Protein AF-G8PGK2-F1 (afdb_monomer_lite)

Secondary structure (DSSP, 8-state):
--TTSS--EEEEEE-SS-EEEEEESSTTSPPSEEEEE-GGGTTTT-SEEEEETTS-EEEEES-HHHHHGGGGGG-------

pLDDT: mean 81.81, std 19.11, range [34.47, 98.38]

Structure (mmCIF, N/CA/C/O backbone):
data_AF-G8PGK2-F1
#
_entry.id   AF-G8PGK2-F1
#
loop_
_atom_site.group_PDB
_atom_site.id
_atom_site.type_symbol
_atom_site.label_atom_id
_atom_site.label_alt_id
_atom_site.label_comp_id
_atom_site.label_asym_id
_atom_site.label_entity_id
_atom_site.label_seq_id
_atom_site.pdbx_PDB_ins_code
_atom_site.Cartn_x
_atom_site.Cartn_y
_atom_site.Cartn_z
_atom_site.occupancy
_atom_site.B_iso_or_equiv
_atom_site.auth_seq_id
_atom_site.auth_comp_id
_atom_site.auth_asym_id
_atom_site.auth_atom_id
_atom_site.pdbx_PDB_model_num
ATOM 1 N N . MET A 1 1 ? 1.719 5.879 -14.058 1.00 56.16 1 MET A N 1
ATOM 2 C CA . MET A 1 1 ? 1.653 4.922 -12.934 1.00 56.16 1 MET A CA 1
ATOM 3 C C . MET A 1 1 ? 1.366 3.503 -13.406 1.00 56.16 1 MET A C 1
ATOM 5 O O . MET A 1 1 ? 2.240 2.684 -13.206 1.00 56.16 1 MET A O 1
ATOM 9 N N . VAL A 1 2 ? 0.262 3.199 -14.105 1.00 45.44 2 VAL A N 1
ATOM 10 C CA . VAL A 1 2 ? 0.090 1.884 -14.785 1.00 45.44 2 VAL A CA 1
ATOM 11 C C . VAL A 1 2 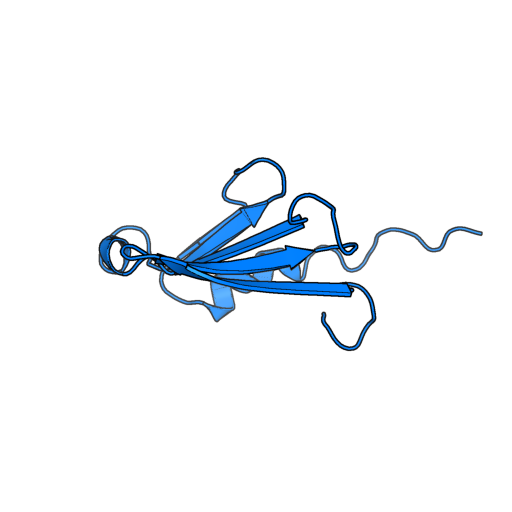? 0.329 2.003 -16.298 1.00 45.44 2 VAL A C 1
ATOM 13 O O . VAL A 1 2 ? 1.159 1.301 -16.858 1.00 45.44 2 VAL A O 1
ATOM 16 N N . ALA A 1 3 ? -0.274 3.004 -16.946 1.00 38.75 3 ALA A N 1
ATOM 17 C CA . ALA A 1 3 ? -0.141 3.235 -18.391 1.00 38.75 3 ALA A CA 1
ATOM 18 C C . ALA A 1 3 ? 1.235 3.771 -18.854 1.00 38.75 3 ALA A C 1
ATOM 20 O O . ALA A 1 3 ? 1.493 3.840 -20.047 1.00 38.75 3 ALA A O 1
ATOM 21 N N . SER A 1 4 ? 2.129 4.145 -17.930 1.00 52.72 4 SER A N 1
ATOM 22 C CA . SER A 1 4 ? 3.489 4.622 -18.245 1.00 52.72 4 SER A CA 1
ATOM 23 C C . SER A 1 4 ? 4.556 3.519 -18.188 1.00 52.72 4 SER A C 1
ATOM 25 O O . SER A 1 4 ? 5.741 3.821 -18.257 1.00 52.72 4 SER A O 1
ATOM 27 N N . GLY A 1 5 ? 4.162 2.250 -18.003 1.00 52.97 5 GLY A N 1
ATOM 28 C CA . GLY A 1 5 ? 5.082 1.101 -17.984 1.00 52.97 5 GLY A CA 1
ATOM 29 C C . GLY A 1 5 ? 5.944 0.953 -16.721 1.00 52.97 5 GLY A C 1
ATOM 30 O O . GLY A 1 5 ? 6.775 0.048 -16.651 1.00 52.97 5 GLY A O 1
ATOM 31 N N . GLU A 1 6 ? 5.758 1.815 -15.717 1.00 58.09 6 GLU A N 1
ATOM 32 C CA . GLU A 1 6 ? 6.504 1.759 -14.450 1.00 58.09 6 GLU A CA 1
ATOM 33 C C . GLU A 1 6 ? 6.049 0.609 -13.544 1.00 58.09 6 GLU A C 1
ATOM 35 O O . GLU A 1 6 ? 6.872 0.015 -12.846 1.00 58.09 6 GLU A O 1
ATOM 40 N N . TRP A 1 7 ? 4.751 0.296 -13.537 1.00 66.75 7 TRP A N 1
ATOM 41 C CA . TRP A 1 7 ? 4.173 -0.803 -12.764 1.00 66.75 7 TRP A CA 1
ATOM 42 C C . TRP A 1 7 ? 3.715 -1.867 -13.747 1.00 66.75 7 TRP A C 1
ATOM 44 O O . TRP A 1 7 ? 2.814 -1.627 -14.549 1.00 66.75 7 TRP A O 1
ATOM 54 N N . ARG A 1 8 ? 4.398 -3.009 -13.730 1.00 67.62 8 ARG A N 1
ATOM 55 C CA . ARG A 1 8 ? 4.200 -4.063 -14.733 1.00 67.62 8 ARG A CA 1
ATOM 56 C C . ARG A 1 8 ? 3.178 -5.102 -14.307 1.00 67.62 8 ARG A C 1
ATOM 58 O O . ARG A 1 8 ? 2.638 -5.782 -15.166 1.00 67.62 8 ARG A O 1
ATOM 65 N N . ASP A 1 9 ? 2.933 -5.213 -13.006 1.00 75.62 9 ASP A N 1
ATOM 66 C CA . ASP A 1 9 ? 2.015 -6.194 -12.448 1.00 75.62 9 ASP A CA 1
ATOM 67 C C . ASP A 1 9 ? 1.411 -5.682 -11.131 1.00 75.62 9 ASP A C 1
ATOM 69 O O . ASP A 1 9 ? 1.995 -4.821 -10.450 1.00 75.62 9 ASP A O 1
ATOM 73 N N . TYR A 1 10 ? 0.238 -6.201 -10.778 1.00 84.56 10 TYR A N 1
ATOM 74 C CA . TYR A 1 10 ? -0.449 -5.899 -9.528 1.00 84.56 10 TYR A CA 1
ATOM 75 C C . TYR A 1 10 ? -1.251 -7.097 -9.019 1.00 84.56 10 TYR A C 1
ATOM 77 O O . TYR A 1 10 ? -1.761 -7.906 -9.787 1.00 84.56 10 TYR A O 1
ATOM 85 N N . ALA A 1 11 ? -1.415 -7.172 -7.700 1.00 86.38 11 ALA A N 1
ATOM 86 C CA . ALA A 1 11 ? -2.282 -8.156 -7.060 1.00 86.38 11 ALA A CA 1
ATOM 87 C C . ALA A 1 11 ? -3.217 -7.473 -6.062 1.00 86.38 11 ALA A C 1
ATOM 89 O O . ALA A 1 11 ? -2.815 -6.553 -5.344 1.00 86.38 11 ALA A O 1
ATOM 90 N N . ILE A 1 12 ? -4.461 -7.947 -5.999 1.00 89.31 12 ILE A N 1
ATOM 91 C CA . ILE A 1 12 ? -5.463 -7.479 -5.041 1.00 89.31 12 ILE A CA 1
ATOM 92 C C . ILE A 1 12 ? -5.760 -8.612 -4.066 1.00 89.31 12 ILE A C 1
ATOM 94 O O . ILE 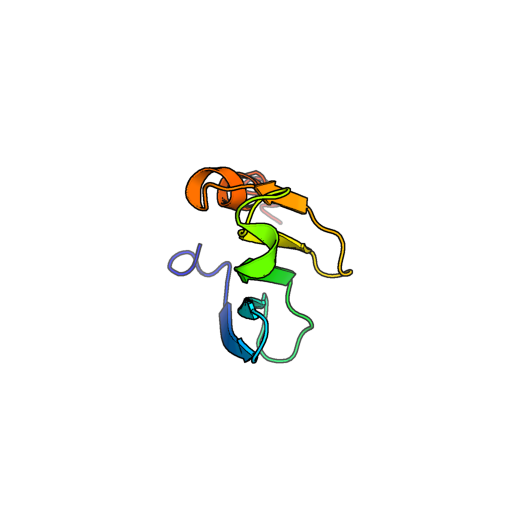A 1 12 ? -6.232 -9.675 -4.459 1.00 89.31 12 ILE A O 1
ATOM 98 N N . GLY A 1 13 ? -5.482 -8.374 -2.789 1.00 88.50 13 GLY A N 1
ATOM 99 C CA . GLY A 1 13 ? -5.797 -9.283 -1.697 1.00 88.50 13 GLY A CA 1
ATOM 100 C C . GLY A 1 13 ? -6.918 -8.723 -0.832 1.00 88.50 13 GLY A C 1
ATOM 101 O O . GLY A 1 13 ? -6.856 -7.574 -0.396 1.00 88.50 13 GLY A O 1
ATOM 102 N N . HIS A 1 14 ? -7.915 -9.551 -0.536 1.00 83.81 14 HIS A N 1
ATOM 103 C CA . HIS A 1 14 ? -8.966 -9.248 0.432 1.00 83.81 14 HIS A CA 1
ATOM 104 C C . HIS A 1 14 ? -8.791 -10.186 1.624 1.00 83.81 14 HIS A C 1
ATOM 106 O O . HIS A 1 14 ? -9.266 -11.318 1.607 1.00 83.81 14 HIS A O 1
ATOM 112 N N . GLY A 1 15 ? -8.038 -9.745 2.631 1.00 83.94 15 GLY A N 1
ATOM 113 C CA . GLY A 1 15 ? -7.946 -10.462 3.898 1.00 83.94 15 GLY A CA 1
ATOM 114 C C . GLY A 1 15 ? -9.114 -10.102 4.813 1.00 83.94 15 GLY A C 1
ATOM 115 O O . GLY A 1 15 ? -9.747 -9.062 4.639 1.00 83.94 15 GLY A O 1
ATOM 116 N N . THR A 1 16 ? -9.354 -10.924 5.835 1.00 84.38 16 THR A N 1
ATOM 117 C CA . THR A 1 16 ? -10.407 -10.700 6.844 1.00 84.38 16 THR A CA 1
ATOM 118 C C . THR A 1 16 ? -10.289 -9.336 7.532 1.00 84.38 16 THR A C 1
ATOM 120 O O . THR A 1 16 ? -11.294 -8.714 7.861 1.00 84.38 16 THR A O 1
ATOM 123 N N . ASP A 1 17 ? -9.060 -8.850 7.726 1.00 89.50 17 ASP A N 1
ATOM 124 C CA . ASP A 1 17 ? -8.793 -7.606 8.454 1.00 89.50 17 ASP A CA 1
ATOM 125 C C .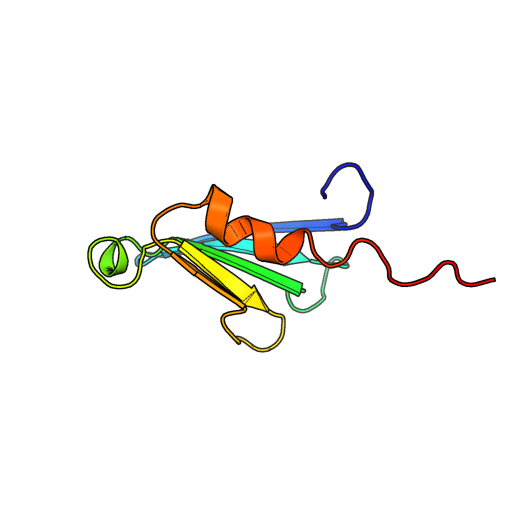 ASP A 1 17 ? -8.575 -6.387 7.556 1.00 89.50 17 ASP A C 1
ATOM 127 O O . ASP A 1 17 ? -8.832 -5.257 7.971 1.00 89.50 17 ASP A O 1
ATOM 131 N N . LYS A 1 18 ? -8.056 -6.593 6.342 1.00 93.88 18 LYS A N 1
ATOM 132 C CA . LYS A 1 18 ? -7.634 -5.502 5.463 1.00 93.88 18 LYS A CA 1
ATOM 133 C C . LYS A 1 18 ? -7.635 -5.891 3.993 1.00 93.88 18 LYS A C 1
ATOM 135 O O . LYS A 1 18 ? -7.345 -7.031 3.629 1.00 93.88 18 LYS A O 1
ATOM 140 N N . ALA A 1 19 ? -7.880 -4.891 3.153 1.00 96.06 19 ALA A N 1
ATOM 141 C CA . ALA A 1 19 ? -7.665 -4.978 1.715 1.00 96.06 19 ALA A CA 1
ATOM 142 C C . ALA A 1 19 ? -6.252 -4.496 1.369 1.00 96.06 19 ALA A C 1
ATOM 144 O O . ALA A 1 19 ? -5.766 -3.521 1.948 1.00 96.06 19 ALA A O 1
ATOM 145 N N . ILE A 1 20 ? -5.599 -5.175 0.429 1.00 95.75 20 ILE A N 1
ATOM 146 C CA . ILE A 1 20 ? -4.223 -4.909 0.010 1.00 95.75 20 ILE A CA 1
ATOM 147 C C . ILE A 1 20 ? -4.180 -4.823 -1.512 1.00 95.75 20 ILE A C 1
ATOM 149 O O . ILE A 1 20 ? -4.630 -5.730 -2.203 1.00 95.75 20 ILE A O 1
ATOM 153 N N . PHE A 1 21 ? -3.577 -3.758 -2.025 1.00 94.25 21 PHE A N 1
ATOM 154 C CA . PHE A 1 21 ? -3.190 -3.613 -3.421 1.00 94.25 21 PHE A CA 1
ATOM 155 C C . PHE A 1 21 ? -1.662 -3.629 -3.500 1.00 94.25 21 PHE A C 1
ATOM 157 O O . PHE A 1 21 ? -0.999 -2.694 -3.044 1.00 94.25 21 PHE A O 1
ATOM 164 N N . ALA A 1 22 ? -1.095 -4.713 -4.018 1.00 91.31 22 ALA A N 1
ATOM 165 C CA . ALA A 1 22 ? 0.342 -4.894 -4.166 1.00 91.31 22 ALA A CA 1
ATOM 166 C C . ALA A 1 22 ? 0.786 -4.478 -5.572 1.00 91.31 22 ALA A C 1
ATOM 168 O O . ALA A 1 22 ? 0.177 -4.882 -6.558 1.00 91.31 22 ALA A O 1
ATOM 169 N N . ILE A 1 23 ? 1.844 -3.674 -5.648 1.00 89.56 23 ILE A N 1
ATOM 170 C CA . ILE A 1 23 ? 2.404 -3.121 -6.884 1.00 89.56 23 ILE A CA 1
ATOM 171 C C . ILE A 1 23 ? 3.775 -3.745 -7.113 1.00 89.56 23 ILE A C 1
ATOM 173 O O . ILE A 1 23 ? 4.651 -3.639 -6.249 1.00 89.56 23 ILE A O 1
ATOM 177 N N . PHE A 1 24 ? 3.988 -4.327 -8.289 1.00 84.12 24 PHE A N 1
ATOM 178 C CA . PHE A 1 24 ? 5.234 -5.001 -8.643 1.00 84.12 24 PHE A CA 1
ATOM 179 C C . PHE A 1 24 ? 5.954 -4.282 -9.788 1.00 84.12 24 PHE A C 1
ATOM 181 O O . PHE A 1 24 ? 5.343 -3.765 -10.729 1.00 84.12 24 PHE A O 1
ATOM 188 N N . ARG A 1 25 ? 7.290 -4.271 -9.718 1.00 77.38 25 ARG A N 1
ATOM 189 C CA . ARG A 1 25 ? 8.144 -3.762 -10.802 1.00 77.38 25 ARG A CA 1
ATOM 190 C C . ARG A 1 25 ? 8.283 -4.791 -11.931 1.00 77.38 25 ARG A C 1
ATOM 192 O O . ARG A 1 25 ? 8.374 -4.398 -13.092 1.00 77.38 25 ARG A O 1
ATOM 199 N N . ARG A 1 26 ? 8.284 -6.087 -11.601 1.00 75.56 26 ARG A N 1
ATOM 200 C CA . ARG A 1 26 ? 8.272 -7.238 -12.520 1.00 75.56 26 ARG A CA 1
ATOM 201 C C . ARG A 1 26 ? 7.465 -8.382 -11.896 1.00 75.56 26 ARG A C 1
ATOM 203 O O . ARG A 1 26 ? 7.434 -8.498 -10.671 1.00 75.56 26 ARG A O 1
ATOM 210 N N . SER A 1 27 ? 6.840 -9.220 -12.723 1.00 56.34 27 SER A N 1
ATOM 211 C CA . SER A 1 27 ? 6.184 -10.451 -12.269 1.00 56.34 27 SER A CA 1
ATOM 212 C C . SER A 1 27 ? 7.232 -11.366 -11.611 1.00 56.34 27 SER A C 1
ATOM 214 O O . SER A 1 27 ? 8.306 -11.556 -12.182 1.00 56.34 27 SER A O 1
ATOM 216 N N . SER A 1 28 ? 6.935 -11.873 -10.407 1.00 59.94 28 SER A N 1
ATOM 217 C CA . SER A 1 28 ? 7.794 -12.723 -9.541 1.00 59.94 28 SER A CA 1
ATOM 218 C C . SER A 1 28 ? 8.765 -12.031 -8.563 1.00 59.94 28 SER A C 1
ATOM 220 O O . SER A 1 28 ? 9.495 -12.725 -7.857 1.00 59.94 28 SER A O 1
ATOM 222 N N . GLU A 1 29 ? 8.774 -10.700 -8.447 1.00 69.25 29 GLU A N 1
ATOM 223 C CA . GLU A 1 29 ? 9.556 -9.990 -7.412 1.00 69.25 29 GLU A CA 1
ATOM 224 C C . GLU A 1 29 ? 8.733 -9.712 -6.137 1.00 69.25 29 GLU A C 1
ATOM 226 O O . GLU A 1 29 ? 7.503 -9.781 -6.139 1.00 69.25 29 GLU A O 1
ATOM 231 N N . MET A 1 30 ? 9.395 -9.349 -5.028 1.00 77.75 30 MET A N 1
ATOM 232 C CA . MET A 1 30 ? 8.687 -8.755 -3.885 1.00 77.75 30 MET A CA 1
ATOM 233 C C . MET A 1 30 ? 7.967 -7.463 -4.322 1.00 77.75 30 MET A C 1
ATOM 235 O O . MET A 1 30 ? 8.524 -6.698 -5.116 1.00 77.75 30 MET A O 1
ATOM 239 N N . PRO A 1 31 ? 6.761 -7.168 -3.793 1.00 82.62 31 PRO A N 1
ATOM 240 C CA . PRO A 1 31 ? 6.051 -5.949 -4.149 1.00 82.62 31 PRO A CA 1
ATOM 241 C C . PRO A 1 31 ? 6.890 -4.719 -3.804 1.00 82.62 31 PRO A C 1
ATOM 243 O O . PRO A 1 31 ? 7.360 -4.568 -2.674 1.00 82.62 31 PRO A O 1
ATOM 246 N N . LEU A 1 32 ? 7.027 -3.806 -4.764 1.00 87.88 32 LEU A N 1
ATOM 247 C CA . LEU A 1 32 ? 7.717 -2.534 -4.571 1.00 87.88 32 LEU A CA 1
ATOM 248 C C . LEU A 1 32 ? 6.959 -1.657 -3.567 1.00 87.88 32 LEU A C 1
ATOM 250 O O . LEU A 1 32 ? 7.565 -1.004 -2.713 1.00 87.88 32 LEU A O 1
ATOM 254 N N . TYR A 1 33 ? 5.629 -1.679 -3.676 1.00 92.19 33 TYR A N 1
ATOM 255 C CA . TYR A 1 33 ? 4.718 -0.996 -2.773 1.00 92.19 33 TYR A CA 1
ATOM 256 C C . TYR A 1 33 ? 3.503 -1.865 -2.461 1.00 92.19 33 TYR A C 1
ATOM 258 O O . TYR A 1 33 ? 3.059 -2.661 -3.289 1.00 92.19 33 TYR A O 1
ATOM 266 N N . ARG A 1 34 ? 2.917 -1.660 -1.284 1.00 94.25 34 ARG A N 1
ATOM 267 C CA . ARG A 1 34 ? 1.564 -2.118 -0.962 1.00 94.25 34 ARG A CA 1
ATOM 268 C C . ARG A 1 34 ? 0.736 -0.946 -0.475 1.00 94.25 34 ARG A C 1
ATOM 270 O O . ARG A 1 34 ? 1.174 -0.211 0.406 1.00 94.25 34 ARG A O 1
ATOM 277 N N . ILE A 1 35 ? -0.450 -0.780 -1.035 1.00 96.38 35 ILE A N 1
ATOM 278 C CA . ILE A 1 35 ? -1.472 0.115 -0.503 1.00 96.38 35 ILE A CA 1
ATOM 279 C C . ILE A 1 35 ? -2.408 -0.754 0.325 1.00 96.38 35 ILE A C 1
ATOM 281 O O . ILE A 1 35 ? -2.970 -1.716 -0.193 1.00 96.38 35 ILE A O 1
ATOM 285 N N . GLU A 1 36 ? -2.562 -0.444 1.605 1.00 97.06 36 GLU A N 1
ATOM 286 C CA . GLU A 1 36 ? -3.416 -1.216 2.507 1.00 97.06 36 GLU A CA 1
ATOM 287 C C . GLU A 1 36 ? -4.561 -0.343 3.028 1.00 97.06 36 GLU A C 1
ATOM 289 O O . GLU A 1 36 ? -4.371 0.846 3.305 1.00 97.06 36 GLU A O 1
ATOM 294 N N . LYS A 1 37 ? -5.746 -0.944 3.173 1.00 97.69 37 LYS A N 1
ATOM 295 C CA . LYS A 1 37 ? -6.906 -0.362 3.853 1.00 97.69 37 LYS A CA 1
ATOM 296 C C . LYS A 1 37 ? -7.296 -1.248 5.030 1.00 97.69 37 LYS A C 1
ATOM 298 O O . LYS A 1 37 ? -7.808 -2.345 4.820 1.00 97.69 37 LYS A O 1
ATOM 303 N N . ASP A 1 38 ? -7.105 -0.741 6.240 1.00 97.31 38 ASP A N 1
ATOM 304 C CA . ASP A 1 38 ? -7.491 -1.378 7.500 1.00 97.31 38 ASP A CA 1
ATOM 305 C C . ASP A 1 38 ? -8.640 -0.587 8.164 1.00 97.31 38 ASP A C 1
ATOM 307 O O . ASP A 1 38 ? -8.407 0.473 8.765 1.00 97.31 38 ASP A O 1
ATOM 311 N N . PRO A 1 39 ? -9.895 -1.068 8.071 1.00 96.25 39 PRO A N 1
ATOM 312 C CA . PRO A 1 39 ? -11.051 -0.406 8.672 1.00 96.25 39 PRO A CA 1
ATOM 313 C C . PRO A 1 39 ? -10.954 -0.232 10.194 1.00 96.25 39 PRO A C 1
ATOM 315 O O . PRO A 1 39 ? -11.511 0.732 10.727 1.00 96.25 39 PRO A O 1
ATOM 318 N N . LYS A 1 40 ? -10.215 -1.096 10.909 1.00 96.56 40 LYS A N 1
ATOM 319 C CA . LYS A 1 40 ? -10.058 -1.008 12.375 1.00 96.56 40 LYS A CA 1
ATOM 320 C C . LYS A 1 40 ? -9.284 0.246 12.795 1.00 96.56 40 LYS A C 1
ATOM 322 O O . LYS A 1 40 ? -9.412 0.706 13.932 1.00 96.56 40 LYS A O 1
ATOM 327 N N . LEU A 1 41 ? -8.507 0.826 11.878 1.00 97.19 41 LEU A N 1
ATOM 328 C CA . LEU A 1 41 ? -7.719 2.041 12.098 1.00 97.19 41 LEU A CA 1
ATOM 329 C C . LEU A 1 41 ? -8.401 3.319 11.589 1.00 97.19 41 LEU A C 1
ATOM 331 O O . LEU A 1 41 ? -7.869 4.411 11.800 1.00 97.19 41 LEU A O 1
ATOM 335 N N . ALA A 1 42 ? -9.592 3.223 10.985 1.00 96.56 42 ALA A N 1
ATOM 336 C CA . ALA A 1 42 ? -10.285 4.355 10.362 1.00 96.56 42 ALA A CA 1
ATOM 337 C C . ALA A 1 42 ? -10.541 5.535 11.312 1.00 96.56 42 ALA A C 1
ATOM 339 O O . ALA A 1 42 ? -10.423 6.684 10.896 1.00 96.56 42 ALA A O 1
ATOM 340 N N . ARG A 1 43 ? -10.846 5.252 12.586 1.00 95.81 43 ARG A N 1
ATOM 341 C CA . ARG A 1 43 ? -11.075 6.258 13.644 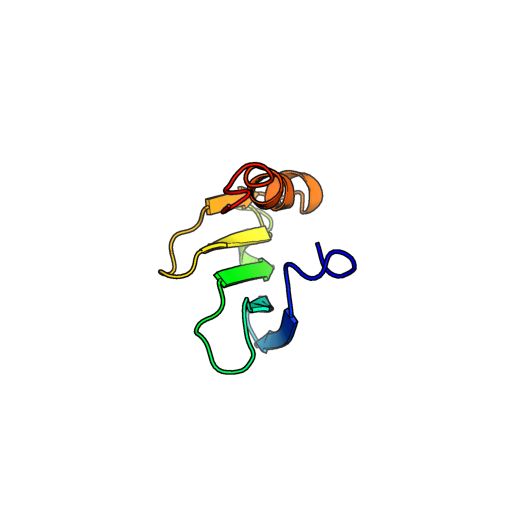1.00 95.81 43 ARG A CA 1
ATOM 342 C C . ARG A 1 43 ? -9.857 6.504 14.546 1.00 95.81 43 ARG A C 1
ATOM 344 O O . ARG A 1 43 ? -9.987 7.156 15.573 1.00 95.81 43 ARG A O 1
ATOM 351 N N . LYS A 1 44 ? -8.700 5.933 14.201 1.00 95.50 44 LYS A N 1
ATOM 352 C CA . LYS A 1 44 ? -7.439 6.062 14.949 1.00 95.50 44 LYS A CA 1
ATOM 353 C C . LYS A 1 44 ? -6.441 6.853 14.106 1.00 95.50 44 LYS A C 1
ATOM 355 O O . LYS A 1 44 ? -6.731 7.977 13.733 1.00 95.50 44 LYS A O 1
ATOM 360 N N . GLN A 1 45 ? -5.309 6.253 13.743 1.00 96.62 45 GLN A N 1
ATOM 361 C CA . GLN A 1 45 ? -4.291 6.884 12.903 1.00 96.62 45 GLN A CA 1
ATOM 362 C C . GLN A 1 45 ? -4.599 6.886 11.386 1.00 96.62 45 GLN A C 1
ATOM 364 O O . GLN A 1 45 ? -3.748 7.281 10.591 1.00 96.62 45 GLN A O 1
ATOM 369 N N . GLY A 1 46 ? -5.772 6.400 10.966 1.00 97.31 46 GLY A N 1
ATOM 370 C CA . GLY A 1 46 ? -6.211 6.381 9.570 1.00 97.31 46 GLY A CA 1
ATOM 371 C C . GLY A 1 46 ? -6.177 4.996 8.920 1.00 97.31 46 GLY A C 1
ATOM 372 O O . GLY A 1 46 ? -5.260 4.195 9.144 1.00 97.31 46 GLY A O 1
ATOM 373 N N . ALA A 1 47 ? -7.203 4.728 8.104 1.00 97.81 47 ALA A N 1
ATOM 374 C CA . ALA A 1 47 ? -7.432 3.426 7.479 1.00 97.81 47 ALA A CA 1
ATOM 375 C C . ALA A 1 47 ? -6.439 3.102 6.360 1.00 97.81 47 ALA A C 1
ATOM 377 O O . ALA A 1 47 ? -6.215 1.928 6.093 1.00 97.81 47 ALA A O 1
ATOM 378 N N . TYR A 1 48 ? -5.854 4.105 5.704 1.00 98.38 48 TYR A N 1
ATOM 379 C CA . TYR A 1 48 ? -5.030 3.904 4.515 1.00 98.38 48 TYR A CA 1
ATOM 380 C C . TYR A 1 48 ? -3.548 4.033 4.838 1.00 98.38 48 TYR A C 1
ATOM 382 O O . TYR A 1 48 ? -3.139 4.962 5.540 1.00 98.38 48 TYR A O 1
ATOM 390 N N . CYS A 1 49 ? -2.721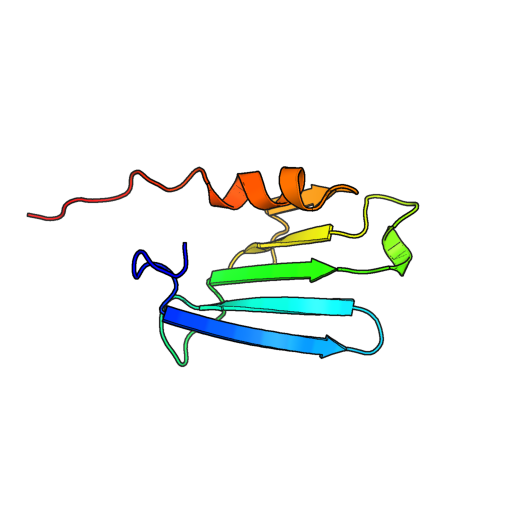 3.154 4.279 1.00 98.00 49 CYS A N 1
ATOM 391 C CA . CYS A 1 49 ? -1.274 3.336 4.276 1.00 98.00 49 CYS A CA 1
ATOM 392 C C . CYS A 1 49 ? -0.621 2.870 2.974 1.00 98.00 49 CYS A C 1
ATOM 394 O O . CYS A 1 49 ? -1.166 2.048 2.241 1.00 98.00 49 CYS A O 1
ATOM 396 N N . VAL A 1 50 ? 0.570 3.406 2.712 1.00 97.00 50 VAL A N 1
ATOM 397 C CA . VAL A 1 50 ? 1.502 2.914 1.695 1.00 97.00 50 VAL A CA 1
ATOM 398 C C . VAL A 1 50 ? 2.697 2.309 2.412 1.00 97.00 50 VAL A C 1
ATOM 400 O O . VAL A 1 50 ? 3.317 2.959 3.257 1.00 97.00 50 VAL A O 1
ATOM 403 N N . VAL A 1 51 ? 3.033 1.082 2.045 1.00 95.75 51 VAL A N 1
ATOM 404 C CA . VAL A 1 51 ? 4.144 0.297 2.580 1.00 95.75 51 VAL A CA 1
ATOM 405 C C . VAL A 1 51 ? 5.169 0.075 1.471 1.00 95.75 51 VAL A C 1
ATOM 407 O O . VAL A 1 51 ? 4.783 -0.224 0.345 1.00 95.75 51 VAL A O 1
ATOM 410 N N . GLY A 1 52 ? 6.460 0.245 1.759 1.00 92.56 52 GLY A N 1
ATOM 411 C CA . GLY A 1 52 ? 7.552 -0.027 0.814 1.00 92.56 52 GLY A CA 1
ATOM 412 C C . GLY A 1 52 ? 8.045 -1.479 0.842 1.00 92.56 52 GLY A C 1
ATOM 413 O O . GLY A 1 52 ? 7.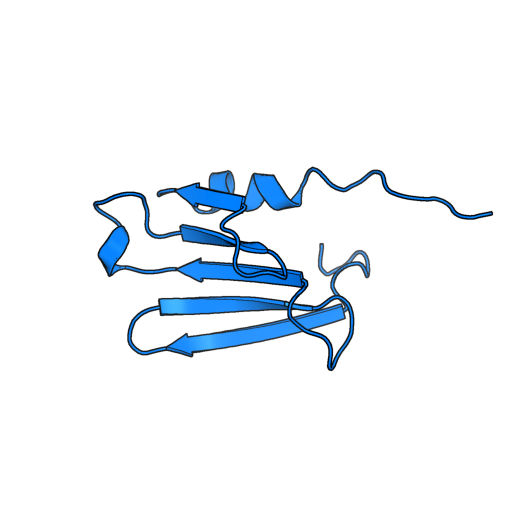642 -2.266 1.700 1.00 92.56 52 GLY A O 1
ATOM 414 N N . ALA A 1 53 ? 8.990 -1.802 -0.047 1.00 85.69 53 ALA A N 1
ATOM 415 C CA . ALA A 1 53 ? 9.555 -3.144 -0.261 1.00 85.69 53 ALA A CA 1
ATOM 416 C C . ALA A 1 53 ? 10.200 -3.837 0.968 1.00 85.69 53 ALA A C 1
ATOM 418 O O . ALA A 1 53 ? 10.528 -5.012 0.898 1.00 85.69 53 ALA A O 1
ATOM 419 N N . GLY A 1 54 ? 10.344 -3.158 2.111 1.00 86.19 54 GLY A N 1
ATOM 420 C CA . GLY A 1 54 ? 10.844 -3.729 3.373 1.00 86.19 54 GLY A CA 1
ATOM 421 C C . GLY A 1 54 ? 9.825 -3.727 4.516 1.00 86.19 54 GLY A C 1
ATOM 422 O O . GLY A 1 54 ? 10.206 -3.841 5.674 1.00 86.19 54 GLY A O 1
ATOM 423 N N . GLY A 1 55 ? 8.538 -3.502 4.232 1.00 90.94 55 GLY A N 1
ATOM 424 C CA . GLY A 1 55 ? 7.501 -3.416 5.270 1.00 90.94 55 GLY A CA 1
ATOM 425 C C . GLY A 1 55 ? 7.411 -2.059 5.984 1.00 90.94 55 GLY A C 1
ATOM 426 O O . GLY A 1 55 ? 6.498 -1.852 6.779 1.00 90.94 55 GLY A O 1
ATOM 427 N N . MET A 1 56 ? 8.297 -1.108 5.671 1.00 94.56 56 MET A N 1
ATOM 428 C CA . MET A 1 56 ? 8.240 0.253 6.212 1.00 94.56 56 MET A CA 1
ATOM 429 C C . MET A 1 56 ? 7.012 1.007 5.691 1.00 94.56 56 MET A C 1
ATOM 431 O O . MET A 1 56 ? 6.788 1.084 4.481 1.00 94.56 56 MET A O 1
ATOM 435 N N . ILE A 1 57 ? 6.251 1.621 6.598 1.00 96.62 57 ILE A N 1
ATOM 436 C CA . ILE A 1 57 ? 5.149 2.521 6.245 1.00 96.62 57 ILE A CA 1
ATOM 437 C C . ILE A 1 57 ? 5.739 3.846 5.754 1.00 96.62 57 ILE A C 1
ATOM 439 O O . ILE A 1 57 ? 6.364 4.573 6.518 1.00 96.62 57 ILE A O 1
ATOM 443 N N . LEU A 1 58 ? 5.514 4.172 4.482 1.00 95.50 58 LEU A N 1
ATOM 444 C CA . LEU A 1 58 ? 5.959 5.428 3.872 1.00 95.50 58 LEU A CA 1
ATOM 445 C C . LEU A 1 58 ? 5.008 6.581 4.195 1.00 95.50 58 LEU A C 1
ATOM 447 O O . LEU A 1 58 ? 5.432 7.724 4.347 1.00 95.50 58 LEU A O 1
ATOM 451 N N . LYS A 1 59 ? 3.707 6.280 4.272 1.00 97.31 59 LYS A N 1
ATOM 452 C CA . LYS A 1 59 ? 2.668 7.233 4.666 1.00 97.31 59 LYS A CA 1
ATOM 453 C C . LYS A 1 59 ? 1.428 6.511 5.182 1.00 97.31 59 LYS A C 1
ATOM 455 O O . LYS A 1 59 ? 1.103 5.426 4.703 1.00 97.31 59 LYS A O 1
ATOM 460 N N . ARG A 1 60 ? 0.718 7.137 6.123 1.00 98.25 60 ARG A N 1
ATOM 461 C CA . ARG A 1 60 ? -0.572 6.687 6.656 1.00 98.25 60 ARG A CA 1
ATOM 462 C C . ARG A 1 60 ? -1.520 7.873 6.840 1.00 98.25 60 ARG A C 1
ATOM 464 O O . ARG A 1 60 ? -1.052 8.976 7.113 1.00 98.25 60 ARG A O 1
ATOM 471 N N . GLY A 1 61 ? -2.823 7.654 6.674 1.00 97.94 61 GLY A N 1
ATOM 472 C CA . GLY A 1 61 ? -3.833 8.686 6.901 1.00 97.94 61 GLY A CA 1
ATOM 473 C C . GLY A 1 61 ? -5.271 8.232 6.651 1.00 97.94 61 GLY A C 1
ATOM 474 O O . GLY A 1 61 ? -5.540 7.087 6.286 1.00 97.94 61 GLY A O 1
ATOM 475 N N . HIS A 1 62 ? -6.206 9.152 6.883 1.00 98.25 62 HIS A N 1
ATOM 476 C CA . HIS A 1 62 ? -7.646 8.924 6.708 1.00 98.25 62 HIS A CA 1
ATOM 477 C C . HIS A 1 62 ? -8.109 9.102 5.262 1.00 98.25 62 HIS A C 1
ATOM 479 O O . HIS A 1 62 ? -9.089 8.488 4.858 1.00 98.25 62 HIS A O 1
ATOM 485 N N . ASP A 1 63 ? -7.397 9.921 4.492 1.00 97.31 63 ASP A N 1
ATOM 486 C CA . ASP A 1 63 ? -7.712 10.209 3.100 1.00 97.31 63 ASP A CA 1
ATOM 487 C C . ASP A 1 63 ? -6.744 9.473 2.168 1.00 97.31 63 ASP A C 1
ATOM 489 O O . ASP A 1 63 ? -5.522 9.630 2.264 1.00 97.31 63 ASP A O 1
ATOM 493 N N . LEU A 1 64 ? -7.298 8.668 1.263 1.00 96.00 64 LEU A N 1
ATOM 494 C CA . LEU A 1 64 ? -6.514 7.852 0.344 1.00 96.00 64 LEU A CA 1
ATOM 495 C C . LEU A 1 64 ? -5.687 8.727 -0.605 1.00 96.00 64 LEU A C 1
ATOM 497 O O . LEU A 1 64 ? -4.498 8.467 -0.782 1.00 96.00 64 LEU A O 1
ATOM 501 N N . ALA A 1 65 ? -6.275 9.786 -1.166 1.00 94.94 65 ALA A N 1
ATOM 502 C CA . ALA A 1 65 ? -5.596 10.642 -2.137 1.00 94.94 65 ALA A CA 1
ATOM 503 C C . ALA A 1 65 ? -4.319 11.261 -1.543 1.00 94.94 65 ALA A C 1
ATOM 505 O O . ALA A 1 65 ? -3.241 11.198 -2.136 1.00 94.94 65 ALA A O 1
ATOM 506 N N . ASN A 1 66 ? -4.397 11.780 -0.318 1.00 95.38 66 ASN A N 1
ATOM 507 C CA . ASN A 1 66 ? -3.249 12.334 0.390 1.00 95.38 66 ASN A CA 1
ATOM 508 C C . ASN A 1 66 ? -2.183 11.292 0.737 1.00 95.38 66 ASN A C 1
ATOM 510 O O . ASN A 1 66 ? -0.992 11.629 0.747 1.00 95.38 66 ASN A O 1
ATOM 514 N N . VAL A 1 67 ? -2.578 10.054 1.037 1.00 96.38 67 VAL A N 1
ATOM 515 C CA . VAL A 1 67 ? -1.645 8.948 1.286 1.00 96.38 67 VAL A CA 1
ATOM 516 C C . VAL A 1 67 ? -0.888 8.577 0.006 1.00 96.38 67 VAL A C 1
ATOM 518 O O . VAL A 1 67 ? 0.333 8.422 0.056 1.00 96.38 67 VAL A O 1
ATOM 521 N N . LEU A 1 68 ? -1.568 8.533 -1.143 1.00 94.12 68 LEU A N 1
ATOM 522 C CA . LEU A 1 68 ? -0.975 8.156 -2.433 1.00 94.12 68 LEU A CA 1
ATOM 523 C C . LEU A 1 68 ? 0.077 9.145 -2.956 1.00 94.12 68 LEU A C 1
ATOM 525 O O . LEU A 1 68 ? 0.994 8.722 -3.658 1.00 94.12 68 LEU A O 1
ATOM 529 N N . LYS A 1 69 ? 0.044 10.420 -2.539 1.00 92.50 69 LYS A N 1
ATOM 530 C CA . LYS A 1 69 ? 1.056 11.436 -2.910 1.00 92.50 69 LYS A CA 1
ATOM 531 C C . LYS A 1 69 ? 2.504 11.022 -2.612 1.00 92.50 69 LYS A C 1
ATOM 533 O O . LYS A 1 69 ? 3.436 11.539 -3.223 1.00 92.50 69 LYS A O 1
ATOM 538 N N . VAL A 1 70 ? 2.733 10.089 -1.680 1.00 90.62 70 VAL A N 1
ATOM 539 C CA . VAL A 1 70 ? 4.087 9.576 -1.393 1.00 90.62 70 VAL A CA 1
ATOM 540 C C . VAL A 1 70 ? 4.699 8.821 -2.580 1.00 90.62 70 VAL A C 1
ATOM 542 O O . VAL A 1 70 ? 5.920 8.763 -2.709 1.00 90.62 70 VAL A O 1
ATOM 545 N N . LEU A 1 71 ? 3.859 8.285 -3.468 1.00 86.25 71 LEU A N 1
ATOM 546 C CA . LEU A 1 71 ? 4.279 7.565 -4.666 1.00 86.25 71 LEU A CA 1
ATOM 547 C C . LEU A 1 71 ? 4.596 8.504 -5.842 1.00 86.25 71 LEU A C 1
ATOM 549 O O . LEU A 1 71 ? 5.286 8.105 -6.774 1.00 86.25 71 LEU A O 1
ATOM 553 N N . GLU A 1 72 ? 4.139 9.757 -5.802 1.00 79.75 72 GLU A N 1
ATOM 554 C CA . GLU A 1 72 ? 4.356 10.738 -6.875 1.00 79.75 72 GLU A CA 1
ATOM 555 C C . GLU A 1 72 ? 5.782 11.316 -6.870 1.00 79.75 72 GLU A C 1
ATOM 557 O O . GLU A 1 72 ? 6.276 11.775 -7.900 1.00 79.75 72 GLU A O 1
ATOM 562 N N . LYS A 1 73 ? 6.486 11.261 -5.730 1.00 62.38 73 LYS A N 1
ATOM 563 C CA . LYS A 1 73 ? 7.788 11.925 -5.533 1.00 62.38 73 LYS A CA 1
ATOM 564 C C . LYS A 1 73 ? 8.986 11.291 -6.263 1.00 62.38 73 LYS A C 1
ATOM 566 O O . LYS A 1 73 ? 10.086 11.822 -6.154 1.00 62.38 73 LYS A O 1
ATOM 571 N N . LYS A 1 74 ? 8.826 10.194 -7.013 1.00 53.47 74 LYS A N 1
ATOM 572 C CA . LYS A 1 74 ? 9.942 9.492 -7.690 1.00 53.47 74 LYS A CA 1
ATOM 573 C C . LYS A 1 74 ? 9.937 9.579 -9.225 1.00 53.47 74 LYS A C 1
ATOM 575 O O . LYS A 1 74 ? 10.442 8.680 -9.883 1.00 53.47 74 LYS A O 1
ATOM 580 N N . LYS A 1 75 ? 9.464 10.684 -9.810 1.00 49.34 75 LYS A N 1
ATOM 581 C CA . LYS A 1 75 ? 9.548 10.926 -11.269 1.00 49.34 75 LYS A CA 1
ATOM 582 C C . LYS A 1 75 ? 10.956 11.249 -11.822 1.00 49.34 75 LYS A C 1
ATOM 584 O O . LYS A 1 75 ? 11.076 11.511 -13.011 1.00 49.34 75 LYS A O 1
ATOM 589 N N . HIS A 1 76 ? 12.028 11.234 -11.020 1.00 43.62 76 HIS A N 1
ATOM 590 C CA . HIS A 1 76 ? 13.349 11.730 -11.458 1.00 43.62 76 HIS A CA 1
ATOM 591 C C . HIS A 1 76 ? 14.531 10.790 -11.187 1.00 43.62 76 HIS A C 1
ATOM 593 O O . HIS A 1 76 ? 15.557 11.232 -10.677 1.00 43.62 76 HIS A O 1
ATOM 599 N N . LEU A 1 77 ? 14.442 9.502 -11.532 1.00 40.97 77 LEU A N 1
ATOM 600 C CA . LEU A 1 77 ? 15.633 8.643 -11.513 1.00 40.97 77 LEU A CA 1
ATOM 601 C C . LEU A 1 77 ? 15.852 7.903 -12.840 1.00 40.97 77 LEU A C 1
ATOM 603 O O . LEU A 1 77 ? 15.319 6.821 -13.062 1.00 40.97 77 LEU A O 1
ATOM 607 N N . ARG A 1 78 ? 16.759 8.533 -13.605 1.00 37.75 78 ARG A N 1
ATOM 608 C CA . ARG A 1 78 ? 17.656 8.069 -14.679 1.00 37.75 78 ARG A CA 1
ATOM 609 C C . ARG A 1 78 ? 17.082 7.883 -16.087 1.00 37.75 78 ARG A C 1
ATOM 611 O O . ARG A 1 78 ? 16.536 6.839 -16.422 1.00 37.75 78 ARG A O 1
ATOM 618 N N . VAL A 1 79 ? 17.398 8.864 -16.938 1.00 34.47 79 VAL A N 1
ATOM 619 C CA . VAL A 1 79 ? 17.976 8.569 -18.257 1.00 34.47 79 VAL A CA 1
ATOM 620 C C . VAL A 1 79 ? 19.329 7.902 -17.992 1.00 34.47 79 VAL A C 1
ATOM 622 O O . VAL A 1 79 ? 20.135 8.434 -17.227 1.00 34.47 79 VAL A O 1
ATOM 625 N N . VAL A 1 80 ? 19.524 6.704 -18.528 1.00 40.62 80 VAL A N 1
ATOM 626 C CA . VAL A 1 80 ? 20.838 6.071 -18.656 1.00 40.62 80 VAL A CA 1
ATOM 627 C C . VAL A 1 80 ? 21.153 6.160 -20.145 1.00 40.62 80 VAL A C 1
ATOM 629 O O . VAL A 1 80 ? 20.419 5.562 -20.932 1.00 40.62 80 VAL A O 1
ATOM 632 N N . GLU A 1 81 ? 22.146 6.973 -20.507 1.00 37.28 81 GLU A N 1
ATOM 633 C CA . GLU A 1 81 ? 22.941 6.756 -21.726 1.00 37.28 81 GLU A CA 1
ATOM 634 C C . GLU A 1 81 ? 23.981 5.668 -21.445 1.00 37.28 81 GLU A C 1
ATOM 636 O O . GLU A 1 81 ? 24.507 5.642 -20.303 1.00 37.28 81 GLU A O 1
#

Radius of gyration: 13.61 Å; chains: 1; bounding box: 34×25×37 Å

Foldseek 3Di:
DDVVLQFDDWDWDDDPFKTKIFTPRDPPDQGQKIWIAGPVCLPPAARIFIAGSVRDTQDHHNDHVVRCVSVVPPPDDDDDD

Sequence (81 aa):
MVASGEWRDYAIGHGTDKAIFAIFRRSSEMPLYRIEKDPKLARKQGAYCVVGAGGMILKRGHDLANVLKVLEKKKHLRVVE